Protein AF-A0A925RR36-F1 (afdb_monomer_lite)

Foldseek 3Di:
DDDDDDDDDDPPDDDDDDDDDDDDDDPPDDDDDDDPDDDDDPPPPPVPQLDQAALQPRHGACPQHHWDWDDDPNDIHTHNDPVSVVVCVVPVVVSVVVSVVSVVVD

Structure (mmCIF, N/CA/C/O backbone):
data_AF-A0A925RR36-F1
#
_entry.id   AF-A0A925RR36-F1
#
loop_
_atom_site.group_PDB
_atom_site.id
_atom_site.type_symbol
_atom_site.label_atom_id
_atom_site.label_alt_id
_atom_site.label_comp_id
_atom_site.label_asym_id
_atom_site.label_entity_id
_atom_site.label_seq_id
_atom_site.pdbx_PDB_ins_code
_atom_site.Cartn_x
_atom_site.Cartn_y
_atom_site.Cartn_z
_atom_site.occupancy
_atom_site.B_iso_or_equiv
_atom_site.auth_seq_id
_atom_site.auth_comp_id
_atom_site.auth_asym_id
_atom_site.auth_atom_id
_atom_site.pdbx_PDB_model_num
ATOM 1 N N . MET A 1 1 ? -13.053 -21.342 32.905 1.00 56.47 1 MET A N 1
ATOM 2 C CA . MET A 1 1 ? -13.167 -22.694 33.503 1.00 56.47 1 MET A CA 1
ATOM 3 C C . MET A 1 1 ? -14.594 -23.229 33.374 1.00 56.47 1 MET A C 1
ATOM 5 O O . MET A 1 1 ? -15.446 -22.842 34.161 1.00 56.47 1 MET A O 1
ATOM 9 N N . LYS A 1 2 ? -14.862 -24.118 32.412 1.00 41.75 2 LYS A N 1
ATOM 10 C CA . LYS A 1 2 ? -15.985 -25.070 32.463 1.00 41.75 2 LYS A CA 1
ATOM 11 C C . LYS A 1 2 ? -15.593 -26.317 31.668 1.00 41.75 2 LYS A C 1
ATOM 13 O O . LYS A 1 2 ? -15.471 -26.290 30.453 1.00 41.75 2 LYS A O 1
ATOM 18 N N . LYS A 1 3 ? -15.267 -27.359 32.431 1.00 46.28 3 LYS A N 1
ATOM 19 C CA . LYS A 1 3 ? -14.898 -28.711 32.010 1.00 46.28 3 LYS A CA 1
ATOM 20 C C . LYS A 1 3 ? -16.175 -29.475 31.641 1.00 46.28 3 LYS A C 1
ATOM 22 O O . LYS A 1 3 ? -17.073 -29.516 32.471 1.00 46.28 3 LYS A O 1
ATOM 27 N N . SER A 1 4 ? -16.214 -30.119 30.477 1.00 45.78 4 SER A N 1
ATOM 28 C CA . SER A 1 4 ? -17.126 -31.236 30.156 1.00 45.78 4 SER A CA 1
ATOM 29 C C . SER A 1 4 ? -16.586 -31.916 28.890 1.00 45.78 4 SER A C 1
ATOM 31 O O . SER A 1 4 ? -16.743 -31.375 27.807 1.00 45.78 4 SER A O 1
ATOM 33 N N . LYS A 1 5 ? -15.654 -32.874 28.945 1.00 45.47 5 LYS A N 1
ATOM 34 C CA . LYS A 1 5 ? -15.794 -34.301 29.298 1.00 45.47 5 LYS A CA 1
ATOM 35 C C . LYS A 1 5 ? -16.958 -35.025 28.593 1.00 45.47 5 LYS A C 1
ATOM 37 O O . LYS A 1 5 ? -18.093 -34.920 29.036 1.00 45.47 5 LYS A O 1
ATOM 42 N N . THR A 1 6 ? -16.551 -35.842 27.607 1.00 54.78 6 THR A N 1
ATOM 43 C CA . THR A 1 6 ? -17.123 -37.149 27.205 1.00 54.78 6 THR A CA 1
ATOM 44 C C . THR A 1 6 ? -18.373 -37.051 26.316 1.00 54.78 6 THR A C 1
ATOM 46 O O . THR A 1 6 ? -19.345 -36.415 26.690 1.00 54.78 6 THR A O 1
ATOM 49 N N . THR A 1 7 ? -18.371 -37.547 25.070 1.00 57.72 7 THR A N 1
ATOM 50 C CA . THR A 1 7 ? -18.527 -38.977 24.712 1.00 57.72 7 THR A CA 1
ATOM 51 C C . THR A 1 7 ? -18.159 -39.168 23.226 1.00 57.72 7 THR A C 1
ATOM 53 O O . THR A 1 7 ? -18.805 -38.609 22.351 1.00 57.72 7 THR A O 1
ATOM 56 N N . PHE A 1 8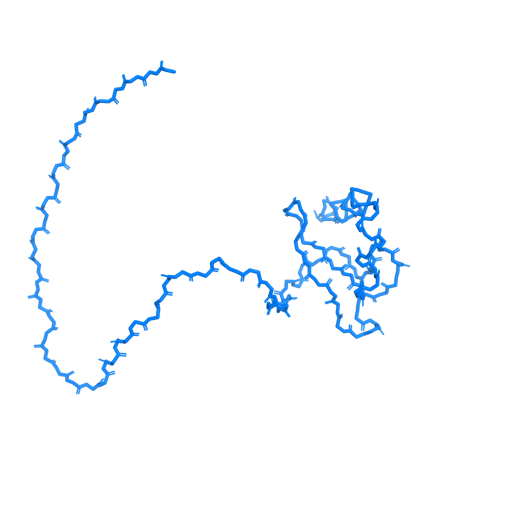 ? -17.015 -39.774 22.893 1.00 55.78 8 PHE A N 1
ATOM 57 C CA . PHE A 1 8 ? -16.923 -41.171 22.431 1.00 55.78 8 PHE A CA 1
ATOM 58 C C . PHE A 1 8 ? -18.109 -41.631 21.562 1.00 55.78 8 PHE A C 1
ATOM 60 O O . PHE A 1 8 ? -19.011 -42.302 22.044 1.00 55.78 8 PHE A O 1
ATOM 67 N N . THR A 1 9 ? -18.080 -41.328 20.262 1.00 52.47 9 THR A N 1
ATOM 68 C CA . THR A 1 9 ? -18.772 -42.165 19.269 1.00 52.47 9 THR A CA 1
ATOM 69 C C . THR A 1 9 ? -17.768 -42.587 18.211 1.00 52.47 9 THR A C 1
ATOM 71 O O . THR A 1 9 ? -17.371 -41.836 17.327 1.00 52.47 9 THR A O 1
ATOM 74 N N . ILE A 1 10 ? -17.315 -43.814 18.414 1.00 56.41 10 ILE A N 1
ATOM 75 C CA . ILE A 1 10 ? -16.541 -44.659 17.524 1.00 56.41 10 ILE A CA 1
ATOM 76 C C . ILE A 1 10 ? -17.322 -44.802 16.211 1.00 56.41 10 ILE A C 1
ATOM 78 O O . ILE A 1 10 ? -18.394 -45.396 16.203 1.00 56.41 10 ILE A O 1
ATOM 82 N N . ILE A 1 11 ? -16.781 -44.294 15.105 1.00 57.09 11 ILE A N 1
ATOM 83 C CA . ILE A 1 11 ? -17.147 -44.756 13.760 1.00 57.09 11 ILE A CA 1
ATOM 84 C C . ILE A 1 11 ? -15.878 -45.350 13.161 1.00 57.09 11 ILE A C 1
ATOM 86 O O . ILE A 1 11 ? -15.142 -44.734 12.396 1.00 57.09 11 ILE A O 1
ATOM 90 N N . ALA A 1 12 ? -15.601 -46.571 13.610 1.00 57.72 12 ALA A N 1
ATOM 91 C CA . ALA A 1 12 ? -14.749 -47.504 12.907 1.00 57.72 12 ALA A CA 1
ATOM 92 C C . ALA A 1 12 ? -15.509 -47.956 11.651 1.00 57.72 12 ALA A C 1
ATOM 94 O O . ALA A 1 12 ? -16.384 -48.814 11.731 1.00 57.72 12 ALA A O 1
ATOM 95 N N . MET A 1 13 ? -15.190 -47.370 10.497 1.00 56.12 13 MET A N 1
ATOM 96 C CA . MET A 1 13 ? -15.489 -47.982 9.203 1.00 56.12 13 MET A CA 1
ATOM 97 C C . MET A 1 13 ? -14.190 -48.484 8.595 1.00 56.12 13 MET A C 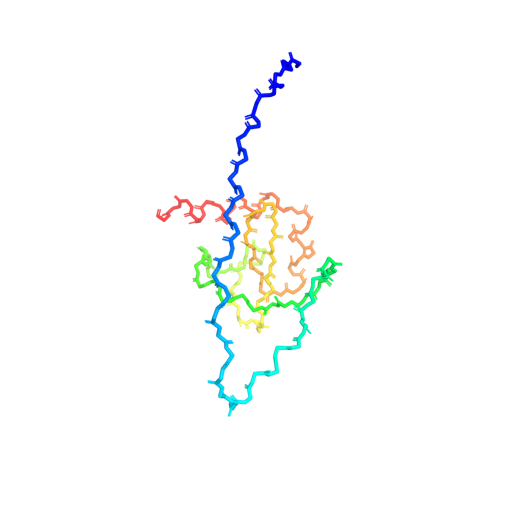1
ATOM 99 O O . MET A 1 13 ? -13.451 -47.777 7.915 1.00 56.12 13 MET A O 1
ATOM 103 N N . ALA A 1 14 ? -13.915 -49.739 8.928 1.00 53.34 14 ALA A N 1
ATOM 104 C CA . ALA A 1 14 ? -12.966 -50.574 8.235 1.00 53.34 14 ALA A CA 1
ATOM 105 C C . ALA A 1 14 ? -13.422 -50.796 6.784 1.00 53.34 14 ALA A C 1
ATOM 107 O O . ALA A 1 14 ? -14.554 -51.200 6.541 1.00 53.34 14 ALA A O 1
ATOM 108 N N . GLY A 1 15 ? -12.486 -50.603 5.855 1.00 46.81 15 GLY A N 1
ATOM 109 C CA . GLY A 1 15 ? -12.290 -51.502 4.721 1.00 46.81 15 GLY A CA 1
ATOM 110 C C . GLY A 1 15 ? -13.219 -51.362 3.515 1.00 46.81 15 GLY A C 1
ATOM 111 O O . GLY A 1 15 ? -14.226 -52.051 3.415 1.00 46.81 15 GLY A O 1
ATOM 112 N N . LEU A 1 16 ? -12.736 -50.647 2.495 1.00 49.91 16 LEU A N 1
ATOM 113 C CA . LEU A 1 16 ? -12.868 -51.110 1.112 1.00 49.91 16 LEU A CA 1
ATOM 114 C C . LEU A 1 16 ? -11.561 -50.830 0.355 1.00 49.91 16 LEU A C 1
ATOM 116 O O . LEU A 1 16 ? -11.381 -49.797 -0.282 1.00 49.91 16 LEU A O 1
ATOM 120 N N . ALA A 1 17 ? -10.613 -51.756 0.481 1.00 54.28 17 ALA A N 1
ATOM 121 C CA . ALA A 1 17 ? -9.410 -51.792 -0.335 1.00 54.28 17 ALA A CA 1
ATOM 122 C C . ALA A 1 17 ? -9.720 -52.512 -1.651 1.00 54.28 17 ALA A C 1
ATOM 124 O O . ALA A 1 17 ? -9.792 -53.736 -1.661 1.00 54.28 17 ALA A O 1
ATOM 125 N N . VAL A 1 18 ? -9.869 -51.771 -2.752 1.00 54.75 18 VAL A N 1
ATOM 126 C CA . VAL A 1 18 ? -9.679 -52.298 -4.113 1.00 54.75 18 VAL A CA 1
ATOM 127 C C . VAL A 1 18 ? -9.193 -51.160 -5.008 1.00 54.75 18 VAL A C 1
ATOM 129 O O . VAL A 1 18 ? -10.008 -50.425 -5.541 1.00 54.75 18 VAL A O 1
ATOM 132 N N . PHE A 1 19 ? -7.880 -51.008 -5.194 1.00 41.00 19 PHE A N 1
ATOM 133 C CA . PHE A 1 19 ? -7.337 -50.424 -6.428 1.00 41.00 19 PHE A CA 1
ATOM 134 C C . PHE A 1 19 ? -5.879 -50.863 -6.605 1.00 41.00 19 PHE A C 1
ATOM 136 O O . PHE A 1 19 ? -4.931 -50.155 -6.283 1.00 41.00 19 PHE A O 1
ATOM 143 N N . ALA A 1 20 ? -5.711 -52.093 -7.088 1.00 51.44 20 ALA A N 1
ATOM 144 C CA . ALA A 1 20 ? -4.436 -52.618 -7.556 1.00 51.44 20 ALA A CA 1
ATOM 145 C C . ALA A 1 20 ? -4.674 -53.446 -8.824 1.00 51.44 20 ALA A C 1
ATOM 147 O O . ALA A 1 20 ? -4.941 -54.639 -8.738 1.00 51.44 20 ALA A O 1
ATOM 148 N N . ALA A 1 21 ? -4.611 -52.790 -9.987 1.00 59.28 21 ALA A N 1
ATOM 149 C CA . ALA A 1 21 ? -4.231 -53.390 -11.269 1.00 59.28 21 ALA A CA 1
ATOM 150 C C . ALA A 1 21 ? -4.155 -52.305 -12.360 1.00 59.28 21 ALA A C 1
ATOM 152 O O . ALA A 1 21 ? -5.177 -51.896 -12.902 1.00 59.28 21 ALA A O 1
ATOM 153 N N . SER A 1 22 ? -2.929 -51.877 -12.674 1.00 53.72 22 SER A N 1
ATOM 154 C CA . SER A 1 22 ? -2.417 -51.540 -14.016 1.00 53.72 22 SER A CA 1
ATOM 155 C C . SER A 1 22 ? -1.532 -50.290 -13.998 1.00 53.72 22 SER A C 1
ATOM 157 O O . SER A 1 22 ? -1.986 -49.154 -13.876 1.00 53.72 22 SER A O 1
ATOM 159 N N . CYS A 1 23 ? -0.229 -50.546 -14.085 1.00 47.75 23 CYS A N 1
ATOM 160 C CA . CYS A 1 23 ? 0.851 -49.579 -14.137 1.00 47.75 23 CYS A CA 1
ATOM 161 C C . CYS A 1 23 ? 0.811 -48.736 -15.417 1.00 47.75 23 CYS A C 1
ATOM 163 O O . CYS A 1 23 ? 0.998 -49.257 -16.517 1.00 47.75 23 CYS A O 1
ATOM 165 N N . LYS A 1 24 ? 0.737 -47.416 -15.242 1.00 50.69 24 LYS A N 1
ATOM 166 C CA . LYS A 1 24 ? 1.622 -46.481 -15.943 1.00 50.69 24 LYS A CA 1
ATOM 167 C C . LYS A 1 24 ? 1.911 -45.294 -15.014 1.00 50.69 24 LYS A C 1
ATOM 169 O O . LYS A 1 24 ? 1.035 -44.474 -14.774 1.00 50.69 24 LYS A O 1
ATOM 174 N N . GLU A 1 25 ? 3.109 -45.312 -14.423 1.00 56.25 25 GLU A N 1
ATOM 175 C CA . GLU A 1 25 ? 3.783 -44.253 -13.651 1.00 56.25 25 GLU A CA 1
ATOM 176 C C . GLU A 1 25 ? 2.949 -43.442 -12.632 1.00 56.25 25 GLU A C 1
ATOM 178 O O . GLU A 1 25 ? 2.607 -42.283 -12.847 1.00 56.25 25 GLU A O 1
ATOM 183 N N . GLN A 1 26 ? 2.748 -44.003 -11.434 1.00 52.44 26 GLN A N 1
ATOM 184 C CA . GLN A 1 26 ? 2.581 -43.207 -10.214 1.00 52.44 26 GLN A CA 1
ATOM 185 C C . GLN A 1 26 ? 3.824 -43.350 -9.341 1.00 52.44 26 GLN A C 1
ATOM 187 O O . GLN A 1 26 ? 3.951 -44.279 -8.546 1.00 52.44 26 GLN A O 1
ATOM 192 N N . LYS A 1 27 ? 4.743 -42.393 -9.480 1.00 40.50 27 LYS A N 1
ATOM 193 C CA . LYS A 1 27 ? 5.744 -42.102 -8.457 1.00 40.50 27 LYS A CA 1
ATOM 194 C C . LYS A 1 27 ? 5.194 -40.969 -7.598 1.00 40.50 27 LYS A C 1
ATOM 196 O O . LYS A 1 27 ? 5.531 -39.807 -7.794 1.00 40.50 27 LYS A O 1
ATOM 201 N N . THR A 1 28 ? 4.331 -41.327 -6.649 1.00 49.31 28 THR A N 1
ATOM 202 C CA . THR A 1 28 ? 4.169 -40.507 -5.451 1.00 49.31 28 THR A CA 1
ATOM 203 C C . THR A 1 28 ? 5.489 -40.614 -4.693 1.00 49.31 28 THR A C 1
ATOM 205 O O . THR A 1 28 ? 5.918 -41.683 -4.258 1.00 49.31 28 THR A O 1
ATOM 208 N N . THR A 1 29 ? 6.233 -39.521 -4.680 1.00 38.56 29 THR A N 1
ATOM 209 C CA . THR A 1 29 ? 7.361 -39.317 -3.782 1.00 38.56 29 THR A CA 1
ATOM 210 C C . THR A 1 29 ? 7.035 -38.062 -3.011 1.00 38.56 29 THR A C 1
ATOM 212 O O . THR A 1 29 ? 6.651 -37.052 -3.590 1.00 38.56 29 THR A O 1
ATOM 215 N N . ALA A 1 30 ? 7.136 -38.209 -1.699 1.00 51.75 30 ALA A N 1
ATOM 216 C CA . ALA A 1 30 ? 7.060 -37.171 -0.701 1.00 51.75 30 ALA A CA 1
ATOM 217 C C . ALA A 1 30 ? 7.632 -35.822 -1.166 1.00 51.75 30 ALA A C 1
ATOM 219 O O . ALA A 1 30 ? 8.765 -35.758 -1.641 1.00 51.75 30 ALA A O 1
ATOM 220 N N . ILE A 1 31 ? 6.844 -34.769 -0.948 1.00 46.38 31 ILE A N 1
ATOM 221 C CA . ILE A 1 31 ? 7.294 -33.393 -0.721 1.00 46.38 31 ILE A CA 1
ATOM 222 C C . ILE A 1 31 ? 6.358 -32.881 0.395 1.00 46.38 31 ILE A C 1
ATOM 224 O O . ILE A 1 31 ? 5.181 -32.650 0.147 1.00 46.38 31 ILE A O 1
ATOM 228 N N . ASP A 1 32 ? 6.662 -33.178 1.658 1.00 40.28 32 ASP A N 1
ATOM 229 C CA . ASP A 1 32 ? 7.468 -32.355 2.576 1.00 40.28 32 ASP A CA 1
ATOM 230 C C . ASP A 1 32 ? 6.654 -31.183 3.175 1.00 40.28 32 ASP A C 1
ATOM 232 O O . ASP A 1 32 ? 6.304 -30.222 2.499 1.00 40.28 32 ASP A O 1
ATOM 236 N N . VAL A 1 33 ? 6.313 -31.299 4.462 1.00 60.78 33 VAL A N 1
ATOM 237 C CA . VAL A 1 33 ? 5.999 -30.173 5.360 1.00 60.78 33 VAL A CA 1
ATOM 238 C C . VAL A 1 33 ? 7.084 -30.286 6.430 1.00 60.78 33 VAL A C 1
ATOM 240 O O . VAL A 1 33 ? 7.106 -31.342 7.072 1.00 60.78 33 VAL A O 1
ATOM 243 N N . PRO A 1 34 ? 7.995 -29.310 6.635 1.00 53.78 34 PRO A N 1
ATOM 244 C CA . PRO A 1 34 ? 7.648 -27.945 7.056 1.00 53.78 34 PRO A CA 1
ATOM 245 C C . PRO A 1 34 ? 8.593 -26.819 6.558 1.00 53.78 34 PRO A C 1
ATOM 247 O O . PRO A 1 34 ? 9.793 -27.002 6.388 1.00 53.78 34 PRO A O 1
ATOM 250 N N . GLY A 1 35 ? 8.073 -25.594 6.432 1.00 37.94 35 GLY A N 1
ATOM 251 C CA . GLY A 1 35 ? 8.866 -24.422 6.042 1.00 37.94 35 GLY A CA 1
ATOM 252 C C . GLY A 1 35 ? 8.398 -23.126 6.691 1.00 37.94 35 GLY A C 1
ATOM 253 O O . GLY A 1 35 ? 7.994 -22.197 6.003 1.00 37.94 35 GLY A O 1
ATOM 254 N N . GLU A 1 36 ? 8.477 -23.041 8.017 1.00 47.38 36 GLU A N 1
ATOM 255 C CA . GLU A 1 36 ? 8.729 -21.753 8.661 1.00 47.38 36 GLU A CA 1
ATOM 256 C C . GLU A 1 36 ? 10.179 -21.354 8.319 1.00 47.38 36 GLU A C 1
ATOM 258 O O . GLU A 1 36 ? 11.135 -21.824 8.929 1.00 47.38 36 GLU A O 1
ATOM 263 N N . THR A 1 37 ? 10.360 -20.547 7.273 1.00 31.23 37 THR A N 1
ATOM 264 C CA . THR A 1 37 ? 11.470 -19.591 7.141 1.00 31.23 37 THR A CA 1
ATOM 265 C C . THR A 1 37 ? 11.151 -18.592 6.039 1.00 31.23 37 THR A C 1
ATOM 267 O O . THR A 1 37 ? 11.023 -18.912 4.864 1.00 31.23 37 THR A O 1
ATOM 270 N N . SER A 1 38 ? 10.987 -17.364 6.518 1.00 50.28 38 SER A N 1
ATOM 271 C CA . SER A 1 38 ? 11.262 -16.078 5.897 1.00 50.28 38 SER A CA 1
ATOM 272 C C . SER A 1 38 ? 11.957 -16.071 4.526 1.00 50.28 38 SER A C 1
ATOM 274 O O . SER A 1 38 ? 12.987 -16.708 4.322 1.00 50.28 38 SER A O 1
ATOM 276 N N . ALA A 1 39 ? 11.463 -15.129 3.717 1.00 47.44 39 ALA A N 1
ATOM 277 C CA . ALA A 1 39 ? 12.125 -14.412 2.631 1.00 47.44 39 ALA A CA 1
ATOM 278 C C . ALA A 1 39 ? 11.858 -14.896 1.195 1.00 47.44 39 ALA A C 1
ATOM 280 O O . ALA A 1 39 ? 12.377 -15.897 0.720 1.00 47.44 39 ALA A O 1
ATOM 281 N N . ALA A 1 40 ? 11.157 -14.004 0.487 1.00 46.38 40 ALA A N 1
ATOM 282 C CA . ALA A 1 40 ? 11.211 -13.791 -0.954 1.00 46.38 40 ALA A CA 1
ATOM 283 C C . ALA A 1 40 ? 10.566 -14.869 -1.839 1.00 46.38 40 ALA A C 1
ATOM 285 O O . ALA A 1 40 ? 11.236 -15.550 -2.604 1.00 46.38 40 ALA A O 1
ATOM 286 N N . THR A 1 41 ? 9.233 -14.871 -1.875 1.00 35.97 41 THR A N 1
ATOM 287 C CA . THR A 1 41 ? 8.562 -14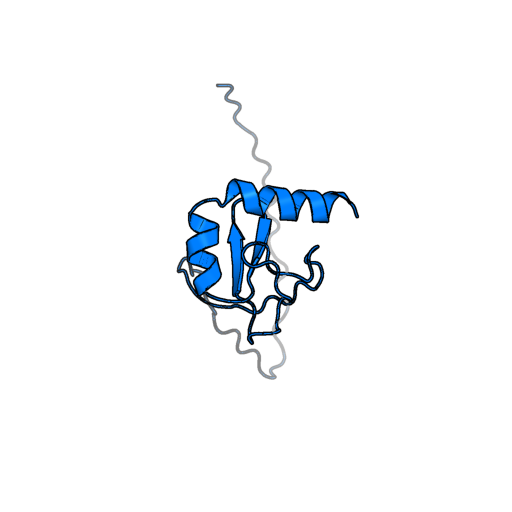.929 -3.178 1.00 35.97 41 THR A CA 1
ATOM 288 C C . THR A 1 41 ? 7.651 -13.712 -3.308 1.00 35.97 41 THR A C 1
ATOM 290 O O . THR A 1 41 ? 6.574 -13.618 -2.724 1.00 35.97 41 THR A O 1
ATOM 293 N N . ALA A 1 42 ? 8.188 -12.686 -3.965 1.00 48.41 42 ALA A N 1
ATOM 294 C CA . ALA A 1 42 ? 7.453 -11.509 -4.386 1.00 48.41 42 ALA A CA 1
ATOM 295 C C . ALA A 1 42 ? 6.840 -11.827 -5.749 1.00 48.41 42 ALA A C 1
ATOM 297 O O . ALA A 1 42 ? 7.321 -11.369 -6.775 1.00 48.41 42 ALA A O 1
ATOM 298 N N . GLU A 1 43 ? 5.786 -12.630 -5.750 1.00 43.66 43 GLU A N 1
ATOM 299 C CA . GLU A 1 43 ? 4.874 -12.719 -6.886 1.00 43.66 43 GLU A CA 1
ATOM 300 C C . GLU A 1 43 ? 3.545 -12.150 -6.407 1.00 43.66 43 GLU A C 1
ATOM 302 O O . GLU A 1 43 ? 2.609 -12.837 -6.010 1.00 43.66 43 GLU A O 1
ATOM 307 N N . ALA A 1 44 ? 3.533 -10.821 -6.325 1.00 50.56 44 ALA A N 1
ATOM 308 C CA . ALA A 1 44 ? 2.379 -10.028 -5.953 1.00 50.56 44 ALA A CA 1
ATOM 309 C C . ALA A 1 44 ? 1.491 -9.777 -7.173 1.00 50.56 44 ALA A C 1
ATOM 311 O O . ALA A 1 44 ? 1.278 -8.630 -7.568 1.00 50.56 44 ALA A O 1
ATOM 312 N N . THR A 1 45 ? 0.926 -10.836 -7.738 1.00 42.03 45 THR A N 1
ATOM 313 C CA . THR A 1 45 ? -0.265 -10.728 -8.587 1.00 42.03 45 THR A CA 1
ATOM 314 C C . THR A 1 45 ? -1.496 -10.722 -7.689 1.00 42.03 45 THR A C 1
ATOM 316 O O . THR A 1 45 ? -2.279 -11.658 -7.603 1.00 42.03 45 THR A O 1
ATOM 319 N N . ASP A 1 46 ? -1.613 -9.649 -6.916 1.00 57.94 46 ASP A N 1
ATOM 320 C CA . ASP A 1 46 ? -2.897 -9.240 -6.368 1.00 57.94 46 ASP A CA 1
ATOM 321 C C . ASP A 1 46 ? -3.199 -7.893 -6.994 1.00 57.94 46 ASP A C 1
ATOM 323 O O . ASP A 1 46 ? -2.704 -6.846 -6.561 1.00 57.94 46 ASP A O 1
ATOM 327 N N . ASP A 1 47 ? -3.905 -7.966 -8.113 1.00 61.44 47 ASP A N 1
ATOM 328 C CA . ASP A 1 47 ? -4.255 -6.854 -8.990 1.00 61.44 47 ASP A CA 1
ATOM 329 C C . ASP A 1 47 ? -5.218 -5.857 -8.317 1.00 61.44 47 ASP A C 1
ATOM 331 O O . ASP A 1 47 ? -5.495 -4.794 -8.864 1.00 61.44 47 ASP A O 1
ATOM 335 N N . ASN A 1 48 ? -5.696 -6.154 -7.101 1.00 77.50 48 ASN A N 1
ATOM 336 C CA . ASN A 1 48 ? -6.610 -5.312 -6.331 1.00 77.50 48 ASN A CA 1
ATOM 337 C C . ASN A 1 48 ? -5.898 -4.535 -5.206 1.00 77.50 48 ASN A C 1
ATOM 339 O O . ASN A 1 48 ? -6.276 -4.586 -4.037 1.00 77.50 48 ASN A O 1
ATOM 343 N N . TYR A 1 49 ? -4.830 -3.810 -5.540 1.00 85.44 49 TYR A N 1
ATOM 344 C CA . TYR A 1 49 ? -4.279 -2.823 -4.609 1.00 85.44 49 TYR A CA 1
ATOM 345 C C . TYR A 1 49 ? -5.003 -1.484 -4.822 1.00 85.44 49 TYR A C 1
ATOM 347 O O . TYR A 1 49 ? -5.060 -1.019 -5.959 1.00 85.44 49 TYR A O 1
ATOM 355 N N . PRO A 1 50 ? -5.553 -0.844 -3.772 1.00 87.88 50 PRO A N 1
ATOM 356 C CA . PRO A 1 50 ? -6.455 0.303 -3.924 1.00 87.88 50 PRO A CA 1
ATOM 357 C C . PRO A 1 50 ? -5.758 1.596 -4.378 1.00 87.88 50 PRO A C 1
ATOM 359 O O . PRO A 1 50 ? -6.414 2.615 -4.576 1.00 87.88 50 PRO A O 1
ATOM 362 N N . LEU A 1 51 ? -4.430 1.584 -4.515 1.00 88.50 51 LEU A N 1
ATOM 363 C CA . LEU A 1 51 ? -3.628 2.740 -4.899 1.00 88.50 51 LEU A CA 1
ATOM 364 C C . LEU A 1 51 ? -2.760 2.399 -6.110 1.00 88.50 51 LEU A C 1
ATOM 366 O O . LEU A 1 51 ? -2.101 1.369 -6.144 1.00 88.50 51 LEU A O 1
ATOM 370 N N . LEU A 1 52 ? -2.707 3.296 -7.089 1.00 88.12 52 LEU A N 1
ATOM 371 C CA . LEU A 1 52 ? -1.759 3.197 -8.208 1.00 88.12 52 LEU A CA 1
ATOM 372 C C . LEU A 1 52 ? -0.411 3.855 -7.879 1.00 88.12 52 LEU A C 1
ATOM 374 O O . LEU A 1 52 ? 0.580 3.619 -8.561 1.00 88.12 52 LEU A O 1
ATOM 378 N N . THR A 1 53 ? -0.364 4.644 -6.805 1.00 91.00 53 THR A N 1
ATOM 379 C CA . THR A 1 53 ? 0.807 5.400 -6.362 1.00 91.00 53 THR A CA 1
ATOM 380 C C . THR A 1 53 ? 1.382 4.857 -5.052 1.00 91.00 53 THR A C 1
ATOM 382 O O . THR A 1 53 ? 0.715 4.196 -4.251 1.00 91.00 53 THR A O 1
ATOM 385 N N . CYS A 1 54 ? 2.667 5.119 -4.836 1.00 91.75 54 CYS A N 1
ATOM 386 C CA . CYS A 1 54 ? 3.413 4.787 -3.640 1.00 91.75 54 CYS A CA 1
ATOM 387 C C . CYS A 1 54 ? 2.917 5.638 -2.474 1.00 91.75 54 CYS A C 1
ATOM 389 O O . CYS A 1 54 ? 2.954 6.862 -2.525 1.00 91.75 54 CYS A O 1
ATOM 391 N N . VAL A 1 55 ? 2.534 4.994 -1.375 1.00 91.00 55 VAL A N 1
ATOM 392 C CA . VAL A 1 55 ? 2.044 5.683 -0.166 1.00 91.00 55 VAL A CA 1
ATOM 393 C C . VAL A 1 55 ? 3.102 6.546 0.515 1.00 91.00 55 VAL A C 1
ATOM 395 O O . VAL A 1 55 ? 2.758 7.449 1.269 1.00 91.00 55 VAL A O 1
ATOM 398 N N . VAL A 1 56 ? 4.380 6.261 0.256 1.00 91.56 56 VAL A N 1
ATOM 399 C CA . VAL A 1 56 ? 5.519 6.952 0.867 1.00 91.56 56 VAL A CA 1
ATOM 400 C C . VAL A 1 56 ? 5.945 8.156 0.030 1.00 91.56 56 VAL A C 1
ATOM 402 O O . VAL A 1 56 ? 6.008 9.261 0.559 1.00 91.56 56 VAL A O 1
ATOM 405 N N . SER A 1 57 ? 6.246 7.953 -1.260 1.00 88.12 57 SER A N 1
ATOM 406 C CA . SER A 1 57 ? 6.749 9.025 -2.135 1.00 88.12 57 SER A CA 1
ATOM 407 C C . SER A 1 57 ? 5.661 9.744 -2.936 1.00 88.12 57 SER A C 1
ATOM 409 O O . SER A 1 57 ? 5.891 10.854 -3.401 1.00 88.12 57 SER A O 1
ATOM 411 N N . GLY A 1 58 ? 4.483 9.139 -3.107 1.00 88.31 58 GLY A N 1
ATOM 412 C CA . GLY A 1 58 ? 3.414 9.652 -3.967 1.00 88.31 58 GLY A CA 1
ATOM 413 C C . GLY A 1 58 ? 3.610 9.386 -5.464 1.00 88.31 58 GLY A C 1
ATOM 414 O O . GLY A 1 58 ? 2.755 9.772 -6.252 1.00 88.31 58 GLY A O 1
ATOM 415 N N . GLU A 1 59 ? 4.699 8.728 -5.868 1.00 88.62 59 GLU A N 1
ATOM 416 C CA . GLU A 1 59 ? 4.980 8.389 -7.272 1.00 88.62 59 GLU A CA 1
ATOM 417 C C . GLU A 1 59 ? 4.281 7.102 -7.711 1.00 88.62 59 GLU A C 1
ATOM 419 O O . GLU A 1 59 ? 4.018 6.231 -6.886 1.00 88.62 59 GLU A O 1
ATOM 424 N N . ASP A 1 60 ? 4.027 6.931 -9.007 1.00 88.88 60 ASP A N 1
ATOM 425 C CA . ASP A 1 60 ? 3.387 5.727 -9.543 1.00 88.88 60 ASP A CA 1
ATOM 426 C C . ASP A 1 60 ? 4.161 4.437 -9.210 1.00 88.88 60 ASP A C 1
ATOM 428 O O . ASP A 1 60 ? 5.388 4.338 -9.348 1.00 88.88 60 ASP A O 1
ATOM 432 N N . LEU A 1 61 ? 3.424 3.414 -8.772 1.00 87.88 61 LEU A N 1
ATOM 433 C CA . LEU A 1 61 ? 3.965 2.078 -8.554 1.00 87.88 61 LEU A CA 1
ATOM 434 C C . LEU A 1 61 ? 4.387 1.486 -9.902 1.00 87.88 61 LEU A C 1
ATOM 436 O O . LEU A 1 61 ? 3.586 1.413 -10.828 1.00 87.88 61 LEU A O 1
ATOM 440 N N . GLY A 1 62 ? 5.639 1.043 -10.012 1.00 81.00 62 GLY A N 1
ATOM 441 C CA . GLY A 1 62 ? 6.1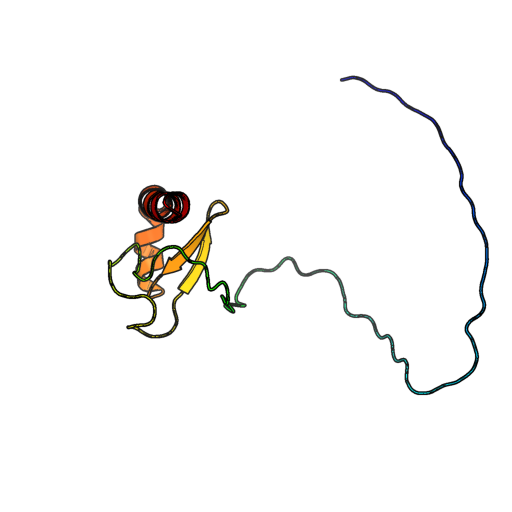76 0.478 -11.255 1.00 81.00 62 GLY A CA 1
ATOM 442 C C . GLY A 1 62 ? 7.017 1.448 -12.088 1.00 81.00 62 GLY A C 1
ATOM 443 O O . GLY A 1 62 ? 7.837 1.001 -12.886 1.00 81.00 62 GLY A O 1
ATOM 444 N N . SER A 1 63 ? 6.908 2.763 -11.865 1.00 80.19 63 SER A N 1
ATOM 445 C CA . SER A 1 63 ? 7.697 3.752 -12.623 1.00 80.19 63 SER A CA 1
ATOM 446 C C . SER A 1 63 ? 9.205 3.658 -12.370 1.00 80.19 63 SER A C 1
ATOM 448 O O . SER A 1 63 ? 9.999 4.079 -13.206 1.00 80.19 63 SER A O 1
ATOM 450 N N . MET A 1 64 ? 9.611 3.077 -11.237 1.00 73.44 64 MET A N 1
ATOM 451 C CA . MET A 1 64 ? 11.017 2.853 -10.873 1.00 73.44 64 MET A CA 1
ATOM 452 C C . MET A 1 64 ? 11.462 1.384 -10.986 1.00 73.44 64 MET A C 1
ATOM 454 O O . MET A 1 64 ? 12.520 1.024 -10.470 1.00 73.44 64 MET A O 1
ATOM 458 N N . GLY A 1 65 ? 10.675 0.535 -11.656 1.00 82.38 65 GLY A N 1
ATOM 459 C CA . GLY A 1 65 ? 10.897 -0.912 -11.738 1.00 82.38 65 GLY A CA 1
ATOM 460 C C . GLY A 1 65 ? 9.980 -1.693 -10.798 1.00 82.38 65 GLY A C 1
ATOM 461 O O . GLY A 1 65 ? 8.865 -1.261 -10.514 1.00 82.38 65 GLY A O 1
ATOM 462 N N . ASP A 1 66 ? 10.430 -2.854 -10.325 1.00 83.31 66 ASP A N 1
ATOM 463 C CA . ASP A 1 66 ? 9.600 -3.756 -9.525 1.00 83.31 66 ASP A CA 1
ATOM 464 C C . ASP A 1 66 ? 9.135 -3.127 -8.204 1.00 83.31 66 ASP A C 1
ATOM 466 O O . ASP A 1 66 ? 9.933 -2.750 -7.337 1.00 83.31 66 ASP A O 1
ATOM 470 N N . ALA A 1 67 ? 7.812 -3.058 -8.033 1.00 87.56 67 ALA A N 1
ATOM 471 C CA . ALA A 1 67 ? 7.206 -2.607 -6.791 1.00 87.56 67 ALA A CA 1
ATOM 472 C C . ALA A 1 67 ? 7.530 -3.589 -5.655 1.00 87.56 67 ALA A C 1
ATOM 474 O O . ALA A 1 67 ? 7.378 -4.805 -5.778 1.00 87.56 67 ALA A O 1
ATOM 475 N N . TYR A 1 68 ? 7.943 -3.054 -4.510 1.00 88.38 68 TYR A N 1
ATOM 476 C CA . TYR A 1 68 ? 8.193 -3.843 -3.315 1.00 88.38 68 TYR A CA 1
ATOM 477 C C . TYR A 1 68 ? 6.879 -4.092 -2.575 1.00 88.38 68 TYR A C 1
ATOM 479 O O . TYR A 1 68 ? 6.262 -3.155 -2.066 1.00 88.38 68 TYR A O 1
ATOM 487 N N . VAL A 1 69 ? 6.458 -5.355 -2.515 1.00 87.81 69 VAL A N 1
ATOM 488 C CA . VAL A 1 69 ? 5.191 -5.766 -1.901 1.00 87.81 69 VAL A CA 1
ATOM 489 C C . VAL A 1 69 ? 5.449 -6.596 -0.651 1.00 87.81 69 VAL A C 1
ATOM 491 O O . VAL A 1 69 ? 6.258 -7.521 -0.671 1.00 87.81 69 VAL A O 1
ATOM 494 N N . PHE A 1 70 ? 4.757 -6.262 0.434 1.00 88.00 70 PHE A N 1
ATOM 495 C CA . P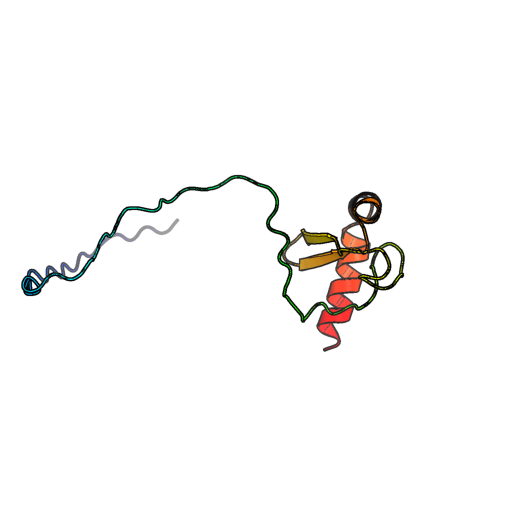HE A 1 70 ? 4.814 -6.980 1.706 1.00 88.00 70 PHE A CA 1
ATOM 496 C C . PHE A 1 70 ? 3.487 -6.834 2.457 1.00 88.00 70 PHE A C 1
ATOM 498 O O . PHE A 1 70 ? 2.694 -5.938 2.171 1.00 88.00 70 PHE A O 1
ATOM 505 N N . GLU A 1 71 ? 3.237 -7.712 3.422 1.00 87.38 71 GLU A N 1
ATOM 506 C CA . GLU A 1 71 ? 2.107 -7.579 4.344 1.00 87.38 71 GLU A CA 1
ATOM 507 C C . GLU A 1 71 ? 2.544 -6.910 5.646 1.00 87.38 71 GLU A C 1
ATOM 509 O O . GLU A 1 71 ? 3.597 -7.222 6.207 1.00 87.38 71 GLU A O 1
ATOM 514 N N . HIS A 1 72 ? 1.717 -5.988 6.132 1.00 87.31 72 HIS A N 1
ATOM 515 C CA . HIS A 1 72 ? 1.906 -5.307 7.403 1.00 87.31 72 HIS A CA 1
ATOM 516 C C . HIS A 1 72 ? 0.556 -5.154 8.105 1.00 87.31 72 HIS A C 1
ATOM 518 O O . HIS A 1 72 ? -0.388 -4.625 7.524 1.00 87.31 72 HIS A O 1
ATOM 524 N N . GLU A 1 73 ? 0.452 -5.663 9.335 1.00 84.56 73 GLU A N 1
ATOM 525 C CA . GLU A 1 73 ? -0.775 -5.615 10.151 1.00 84.56 73 GLU A CA 1
ATOM 526 C C . GLU A 1 73 ? -2.029 -6.184 9.448 1.00 84.56 73 GLU A C 1
ATOM 528 O O . GLU A 1 73 ? -3.142 -5.709 9.642 1.00 84.56 73 GLU A O 1
ATOM 533 N N . GLY A 1 74 ? -1.860 -7.209 8.601 1.00 83.19 74 GLY A N 1
ATOM 534 C CA . GLY A 1 74 ? -2.959 -7.812 7.829 1.00 83.19 74 GLY A CA 1
ATOM 535 C C . GLY A 1 74 ? -3.409 -6.991 6.613 1.00 83.19 74 GLY A C 1
ATOM 536 O O . GLY A 1 74 ? -4.341 -7.384 5.914 1.00 83.19 74 GLY A O 1
ATOM 537 N N . SER A 1 75 ? -2.737 -5.872 6.327 1.00 84.06 75 SER A N 1
ATOM 538 C CA . SER A 1 75 ? -2.890 -5.107 5.093 1.00 84.06 75 SER A CA 1
ATOM 539 C C . SER A 1 75 ? -1.711 -5.361 4.154 1.00 84.06 75 SER A C 1
ATOM 541 O O . SER A 1 75 ? -0.545 -5.240 4.530 1.00 84.06 75 SER A O 1
ATOM 543 N N . LYS A 1 76 ? -2.007 -5.660 2.887 1.00 87.81 76 LYS A N 1
ATOM 544 C CA . LYS A 1 76 ? -0.993 -5.692 1.827 1.00 87.81 76 LYS A CA 1
ATOM 545 C C . LYS A 1 76 ? -0.556 -4.267 1.503 1.00 87.81 76 LYS A C 1
ATOM 547 O O . LYS A 1 76 ? -1.409 -3.420 1.252 1.00 87.81 76 LYS A O 1
ATOM 552 N N . VAL A 1 77 ? 0.749 -4.021 1.491 1.00 89.38 77 VAL A N 1
ATOM 553 C CA . VAL A 1 77 ? 1.376 -2.728 1.194 1.00 89.38 77 VAL A CA 1
ATOM 554 C C . VAL A 1 77 ? 2.261 -2.882 -0.037 1.00 89.38 77 VAL A C 1
ATOM 556 O O . VAL A 1 77 ? 3.089 -3.792 -0.102 1.00 89.38 77 VAL A O 1
ATOM 559 N N . LYS A 1 78 ? 2.104 -1.978 -1.010 1.00 90.38 78 LYS A N 1
ATOM 560 C CA . LYS A 1 78 ? 2.977 -1.883 -2.188 1.00 90.38 78 LYS A CA 1
ATOM 561 C C . LYS A 1 78 ? 3.728 -0.556 -2.172 1.00 90.38 78 LYS A C 1
ATOM 563 O O . LYS A 1 78 ? 3.125 0.503 -1.997 1.00 90.38 78 LYS A O 1
ATOM 568 N N . LEU A 1 79 ? 5.040 -0.618 -2.369 1.00 91.56 79 LEU A N 1
ATOM 569 C CA . LEU A 1 79 ? 5.935 0.536 -2.437 1.00 91.56 79 LEU A CA 1
ATOM 570 C C . LEU A 1 79 ? 6.643 0.574 -3.787 1.00 91.56 79 LEU A C 1
ATOM 572 O O . LEU A 1 79 ? 6.942 -0.471 -4.356 1.00 91.56 79 LEU A O 1
ATOM 576 N N . CYS A 1 80 ? 6.980 1.766 -4.280 1.00 91.31 80 CYS A N 1
ATOM 577 C CA . CYS A 1 80 ? 7.701 1.897 -5.550 1.00 91.31 80 CYS A CA 1
ATOM 578 C C . CYS A 1 80 ? 9.150 1.381 -5.483 1.00 91.31 80 CYS A C 1
ATOM 580 O O . CYS A 1 80 ? 9.727 1.071 -6.516 1.00 91.31 80 CYS A O 1
ATOM 582 N N . CYS A 1 81 ? 9.755 1.292 -4.290 1.00 88.88 81 CYS A N 1
ATOM 583 C CA . CYS A 1 81 ? 11.129 0.819 -4.117 1.00 88.88 81 CYS A CA 1
ATOM 584 C C . CYS A 1 81 ? 11.433 0.389 -2.670 1.00 88.88 81 CYS A C 1
ATOM 586 O O . CYS A 1 81 ? 10.726 0.742 -1.723 1.00 88.88 81 CYS A O 1
ATOM 588 N N . LYS A 1 82 ? 12.560 -0.312 -2.471 1.00 86.94 82 LYS A N 1
ATOM 589 C CA . LYS A 1 82 ? 13.057 -0.694 -1.132 1.00 86.94 82 LYS A CA 1
ATOM 590 C C . LYS A 1 82 ? 13.450 0.502 -0.259 1.00 86.94 82 LYS A C 1
ATOM 592 O O . LYS A 1 82 ? 13.419 0.389 0.961 1.00 86.94 82 LYS A O 1
ATOM 597 N N . SER A 1 83 ? 13.815 1.641 -0.846 1.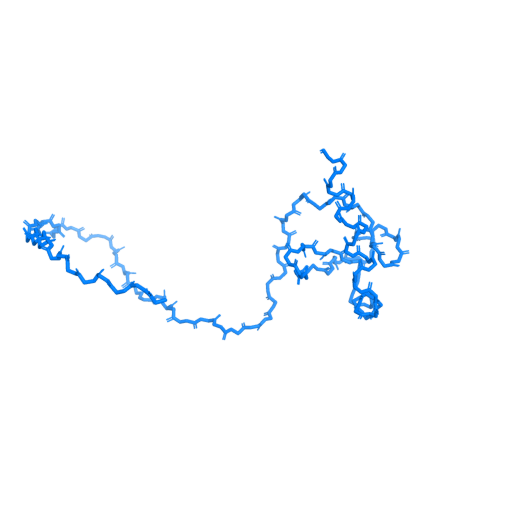00 88.25 83 SER A N 1
ATOM 598 C CA . SER A 1 83 ? 14.130 2.850 -0.071 1.00 88.25 83 SER A CA 1
ATOM 599 C C . SER A 1 83 ? 12.897 3.370 0.665 1.00 88.25 83 SER A C 1
ATOM 601 O O . SER A 1 83 ? 12.994 3.690 1.847 1.00 88.25 83 SER A O 1
ATOM 603 N N . CYS A 1 84 ? 11.725 3.319 0.020 1.00 90.31 84 CYS A N 1
ATOM 604 C CA . CYS A 1 84 ? 10.456 3.695 0.639 1.00 90.31 84 CYS A CA 1
ATOM 605 C C . CYS A 1 84 ? 10.111 2.829 1.856 1.00 90.31 84 CYS A C 1
ATOM 607 O O . CYS A 1 84 ? 9.424 3.298 2.754 1.00 90.31 84 CYS A O 1
ATOM 609 N N . LEU A 1 85 ? 10.610 1.589 1.941 1.00 90.25 85 LEU A N 1
ATOM 610 C CA . LEU A 1 85 ? 10.368 0.726 3.099 1.00 90.25 85 LEU A CA 1
ATOM 611 C C . LEU A 1 85 ? 10.923 1.345 4.387 1.00 90.25 85 LEU A C 1
ATOM 613 O O . LEU A 1 85 ? 10.325 1.206 5.452 1.00 90.25 85 LEU A O 1
ATOM 617 N N . LYS A 1 86 ? 12.062 2.043 4.314 1.00 90.69 86 LYS A N 1
ATOM 618 C CA . LYS A 1 86 ? 12.655 2.693 5.490 1.00 90.69 86 LYS A CA 1
ATOM 619 C C . LYS A 1 86 ? 11.771 3.821 6.004 1.00 90.69 86 LYS A C 1
ATOM 621 O O . LYS A 1 86 ? 11.602 3.942 7.211 1.00 90.69 86 LYS A O 1
ATOM 626 N N . ASP A 1 87 ? 11.207 4.620 5.106 1.00 91.25 87 ASP A N 1
ATOM 627 C CA . ASP A 1 87 ? 10.310 5.715 5.474 1.00 91.25 87 ASP A CA 1
ATOM 628 C C . ASP A 1 87 ? 8.934 5.204 5.901 1.00 91.25 87 ASP A C 1
ATOM 630 O O . ASP A 1 87 ? 8.388 5.700 6.883 1.00 91.25 87 ASP A O 1
ATOM 634 N N . PHE A 1 88 ? 8.434 4.138 5.267 1.00 92.94 88 PHE A N 1
ATOM 635 C CA . PHE A 1 88 ? 7.247 3.420 5.723 1.00 92.94 88 PHE A CA 1
ATOM 636 C C . PHE A 1 88 ? 7.396 2.972 7.181 1.00 92.94 88 PHE A C 1
ATOM 638 O O . PHE A 1 88 ? 6.538 3.275 7.999 1.00 92.94 88 PHE A O 1
ATOM 645 N N . ASN A 1 89 ? 8.514 2.327 7.537 1.00 90.75 89 ASN A N 1
ATOM 646 C CA . ASN A 1 89 ? 8.756 1.840 8.901 1.00 90.75 89 ASN A CA 1
ATOM 647 C C . ASN A 1 89 ? 8.875 2.953 9.958 1.00 90.75 89 ASN A C 1
ATOM 649 O O . ASN A 1 89 ? 8.744 2.662 11.145 1.00 90.75 89 ASN A O 1
ATOM 653 N N . LYS A 1 90 ? 9.120 4.213 9.569 1.00 93.81 90 LYS A N 1
ATOM 654 C CA . LYS A 1 90 ? 9.115 5.343 10.517 1.00 93.81 90 LYS A CA 1
ATOM 655 C C . LYS A 1 90 ? 7.699 5.732 10.934 1.00 93.81 90 LYS A C 1
ATOM 657 O O . LYS A 1 90 ? 7.493 6.124 12.076 1.00 93.81 90 LYS A O 1
ATOM 662 N N . GLU A 1 91 ? 6.742 5.643 10.012 1.00 91.69 91 GLU A N 1
ATOM 663 C CA . GLU A 1 91 ? 5.353 6.060 10.234 1.00 91.69 91 GLU A CA 1
ATOM 664 C C . GLU A 1 91 ? 4.341 5.047 9.648 1.00 91.69 91 GLU A C 1
ATOM 666 O O . GLU A 1 91 ? 3.457 5.441 8.883 1.00 91.69 91 GLU A O 1
ATOM 671 N N . PRO A 1 92 ? 4.410 3.742 9.982 1.00 91.12 92 PRO A N 1
ATOM 672 C CA . PRO A 1 92 ? 3.634 2.717 9.280 1.00 91.12 92 PRO A CA 1
ATOM 673 C C . PRO A 1 92 ? 2.125 2.946 9.413 1.00 91.12 92 PRO A C 1
ATOM 675 O O . PRO A 1 92 ? 1.408 2.905 8.416 1.00 91.12 92 PRO A O 1
ATOM 678 N N . GLY A 1 93 ? 1.649 3.313 10.608 1.00 91.62 93 GLY A N 1
ATOM 679 C CA . GLY A 1 93 ? 0.227 3.574 10.858 1.00 91.62 93 GLY A CA 1
ATOM 680 C C . GLY A 1 93 ? -0.352 4.733 10.037 1.00 91.62 93 GLY A C 1
ATOM 681 O O . GLY A 1 93 ? -1.516 4.688 9.643 1.00 91.62 93 GLY A O 1
ATOM 682 N N . LYS A 1 94 ? 0.456 5.753 9.711 1.00 91.88 94 LYS A N 1
ATOM 683 C CA . LYS A 1 94 ? 0.033 6.867 8.845 1.00 91.88 94 LYS A CA 1
ATOM 684 C C . LYS A 1 94 ? -0.222 6.378 7.422 1.00 91.88 94 LYS A C 1
ATOM 686 O O . LYS A 1 94 ? -1.243 6.725 6.838 1.00 91.88 94 LYS A O 1
ATOM 691 N N . TYR A 1 95 ? 0.684 5.565 6.883 1.00 92.69 95 TYR A N 1
ATOM 692 C CA . TYR A 1 95 ? 0.575 5.044 5.521 1.00 92.69 95 TYR A CA 1
ATOM 693 C C . TYR A 1 95 ? -0.483 3.947 5.401 1.00 92.69 95 TYR A C 1
ATOM 695 O O . TYR A 1 95 ? -1.235 3.939 4.431 1.00 92.69 95 TYR A O 1
ATOM 703 N N . LEU A 1 96 ? -0.593 3.064 6.397 1.00 90.56 96 LEU A N 1
ATOM 704 C CA . LEU A 1 96 ? -1.638 2.043 6.444 1.00 90.56 96 LEU A CA 1
ATOM 705 C C . LEU A 1 96 ? -3.032 2.659 6.400 1.00 90.56 96 LEU A C 1
ATOM 707 O O . LEU A 1 96 ? -3.853 2.230 5.595 1.00 90.56 96 LEU A O 1
ATOM 711 N N . LYS A 1 97 ? -3.270 3.716 7.182 1.00 92.19 97 LYS A N 1
ATOM 712 C CA . LYS A 1 97 ? -4.564 4.398 7.189 1.00 92.19 97 LYS A CA 1
ATOM 713 C C . LYS A 1 97 ? -4.951 4.917 5.800 1.00 92.19 97 LYS A C 1
ATOM 715 O O . LYS A 1 97 ? -6.099 4.772 5.402 1.00 92.19 97 LYS A O 1
ATOM 720 N N . VAL A 1 98 ? -3.996 5.448 5.030 1.00 89.94 98 VAL A N 1
ATOM 721 C CA . VAL A 1 98 ? -4.237 5.898 3.645 1.00 89.94 98 VAL A CA 1
ATOM 722 C C . VAL A 1 98 ? -4.631 4.727 2.735 1.00 89.94 98 VAL A C 1
ATOM 724 O O . VAL A 1 98 ? -5.550 4.859 1.928 1.00 89.94 98 VAL A O 1
ATOM 727 N N . ILE A 1 99 ? -3.976 3.570 2.878 1.00 90.06 99 ILE A N 1
ATOM 728 C CA . ILE A 1 99 ? -4.298 2.352 2.111 1.00 90.06 99 ILE A CA 1
ATOM 729 C C . ILE A 1 99 ? -5.696 1.846 2.469 1.00 90.06 99 ILE A C 1
ATOM 731 O O . ILE A 1 99 ? -6.478 1.509 1.582 1.00 90.06 99 ILE A O 1
ATOM 735 N N . GLU A 1 100 ? -6.020 1.793 3.759 1.00 89.50 100 GLU A N 1
ATOM 736 C CA . GLU A 1 100 ? -7.328 1.360 4.252 1.00 89.50 100 GLU A CA 1
ATOM 737 C C . GLU A 1 100 ? -8.447 2.309 3.821 1.00 89.50 100 GLU A C 1
ATOM 739 O O . GLU A 1 100 ? -9.505 1.855 3.390 1.00 89.50 100 GLU A O 1
ATOM 744 N N . GLU A 1 101 ? -8.218 3.622 3.869 1.00 90.44 101 GLU A N 1
ATOM 745 C CA . GLU A 1 101 ? -9.166 4.625 3.377 1.00 90.44 101 GLU A CA 1
ATOM 746 C C . GLU A 1 101 ? -9.393 4.513 1.868 1.00 90.44 101 GLU A C 1
ATOM 748 O O . GLU A 1 101 ? -10.520 4.701 1.407 1.00 90.44 101 GLU A O 1
ATOM 753 N N . ALA A 1 102 ? -8.350 4.200 1.094 1.00 88.81 102 ALA A N 1
ATOM 754 C CA . ALA A 1 102 ? -8.483 3.934 -0.334 1.00 88.81 102 ALA A CA 1
ATOM 755 C C . ALA A 1 102 ? -9.268 2.636 -0.590 1.00 88.81 102 ALA A C 1
ATOM 757 O O . ALA A 1 102 ? -10.133 2.603 -1.460 1.00 88.81 102 ALA A O 1
ATOM 758 N N . ARG A 1 103 ? -9.037 1.592 0.216 1.00 85.56 103 ARG A N 1
ATOM 759 C CA . ARG A 1 103 ? -9.760 0.313 0.135 1.00 85.56 103 ARG A CA 1
ATOM 760 C C . ARG A 1 103 ? -11.247 0.467 0.462 1.00 85.56 103 ARG A C 1
ATOM 762 O O . ARG A 1 103 ? -12.086 -0.021 -0.286 1.00 85.56 103 ARG A O 1
ATOM 769 N N . ASN A 1 104 ? -11.572 1.180 1.539 1.00 85.81 104 ASN A N 1
ATOM 770 C CA . ASN A 1 104 ? -12.940 1.354 2.042 1.00 85.81 104 ASN A CA 1
ATOM 771 C C . ASN A 1 104 ? -13.792 2.337 1.222 1.00 85.81 104 ASN A C 1
ATOM 773 O O . ASN A 1 104 ? -14.978 2.487 1.501 1.00 85.81 104 ASN A O 1
ATOM 777 N N . LYS A 1 105 ? -13.200 3.031 0.244 1.00 74.44 105 LYS A N 1
ATOM 778 C CA . LYS A 1 105 ? -13.926 3.873 -0.722 1.00 74.44 105 LYS A CA 1
ATOM 779 C C . LYS A 1 105 ? -14.420 3.101 -1.954 1.00 74.44 105 LYS A C 1
ATOM 781 O O . LYS A 1 105 ? -14.956 3.737 -2.859 1.00 74.44 105 LYS A O 1
ATOM 786 N N . SER A 1 106 ? -14.227 1.780 -1.981 1.00 55.41 106 SER A N 1
ATOM 787 C CA . SER A 1 106 ? -14.677 0.889 -3.061 1.00 55.41 106 SER A CA 1
ATOM 788 C C . SER A 1 106 ? -16.128 0.455 -2.887 1.00 55.41 106 SER A C 1
ATOM 790 O O . SER A 1 106 ? -16.521 0.179 -1.731 1.00 55.41 106 SER A O 1
#

Sequence (106 aa):
MKKSKTTFTIIAMAGLAVFAASCKEQKTTAIDVPGETSAATAEATDDNYPLLTCVVSGEDLGSMGDAYVFEHEGSKVKLCCKSCLKDFNKEPGKYLKVIEEARNKS

Secondary structure (DSSP, 8-state):
-----------------------S-------------------------S-SB-TTT-PBTTTTSS-EEEEETTEEEEESSHHHHHHHHHSHHHHHHHHHHHHTT-

pLDDT: mean 70.73, std 19.79, range [31.23, 93.81]

Radius of gyration: 24.7 Å; chains: 1; bounding box: 33×63×49 Å